Protein AF-A0A8C3HG19-F1 (afdb_monomer_lite)

Secondary structure (DSSP, 8-state):
----------------BSS--HHHHHHHHHHTTT-SSB-HHHHHHHHTB-HHHHHHHHHHHHHTTSEEEEEE-SS-EEEEE--SSS---S---------S------------------------

InterPro domains:
  IPR004977 Small ribosomal subunit protein eS25 [PF03297] (6-82)
  IPR004977 Small ribosomal subunit protein eS25 [PTHR12850] (6-84)
  IPR036388 Winged helix-like DNA-binding domain superfamily [G3DSA:1.10.10.10] (12-92)

Structure (mmCIF, N/CA/C/O backbone):
data_AF-A0A8C3HG19-F1
#
_entry.id   AF-A0A8C3HG19-F1
#
loop_
_atom_site.group_PDB
_atom_site.id
_atom_site.type_symbol
_atom_site.label_atom_id
_atom_site.label_alt_id
_atom_site.label_comp_id
_atom_site.label_asym_id
_atom_site.label_entity_id
_atom_site.label_seq_id
_atom_site.pdbx_PDB_ins_code
_atom_site.Cartn_x
_atom_site.Cartn_y
_atom_site.Cartn_z
_atom_site.occupancy
_atom_site.B_iso_or_equiv
_atom_site.auth_seq_id
_atom_site.auth_comp_id
_atom_site.auth_asym_id
_atom_site.auth_atom_id
_atom_site.pdbx_PDB_model_num
ATOM 1 N N . MET A 1 1 ? 39.163 4.909 -36.025 1.00 47.62 1 MET A N 1
ATOM 2 C CA . MET A 1 1 ? 38.141 3.885 -35.714 1.00 47.62 1 MET A CA 1
ATOM 3 C C . MET A 1 1 ? 37.761 4.035 -34.247 1.00 47.62 1 MET A C 1
ATOM 5 O O . MET A 1 1 ? 38.549 3.672 -33.387 1.00 47.62 1 MET A O 1
ATOM 9 N N . THR A 1 2 ? 36.630 4.673 -33.946 1.00 57.41 2 THR A N 1
ATOM 10 C CA . THR A 1 2 ? 36.174 4.933 -32.569 1.00 57.41 2 THR A CA 1
ATOM 11 C C . THR A 1 2 ? 35.256 3.808 -32.102 1.00 57.41 2 THR A C 1
ATOM 13 O O . THR A 1 2 ? 34.098 3.745 -32.507 1.00 57.41 2 THR A O 1
ATOM 16 N N . GLY A 1 3 ? 35.765 2.912 -31.259 1.00 58.00 3 GLY A N 1
ATOM 17 C CA . GLY A 1 3 ? 34.946 1.931 -30.550 1.00 58.00 3 GLY A CA 1
ATOM 18 C C . GLY A 1 3 ? 34.525 2.479 -29.190 1.00 58.00 3 GLY A C 1
ATOM 19 O O . GLY A 1 3 ? 35.257 2.329 -28.220 1.00 58.00 3 GLY A O 1
ATOM 20 N N . THR A 1 4 ? 33.362 3.121 -29.099 1.00 63.44 4 THR A N 1
ATOM 21 C CA . THR A 1 4 ? 32.749 3.454 -27.805 1.00 63.44 4 THR A CA 1
ATOM 22 C C . THR A 1 4 ? 31.990 2.233 -27.296 1.00 63.44 4 THR A C 1
ATOM 24 O O . THR A 1 4 ? 30.859 1.986 -27.708 1.00 63.44 4 THR A O 1
ATOM 27 N N . GLN A 1 5 ? 32.604 1.450 -26.411 1.00 62.81 5 GLN A N 1
ATOM 28 C CA . GLN A 1 5 ? 31.873 0.463 -25.620 1.00 62.81 5 GLN A CA 1
ATOM 29 C C . GLN A 1 5 ? 31.159 1.191 -24.479 1.00 62.81 5 GLN A C 1
ATOM 31 O O . GLN A 1 5 ? 31.792 1.712 -23.561 1.00 62.81 5 GLN A O 1
ATOM 36 N N . SER A 1 6 ? 29.830 1.241 -24.530 1.00 68.00 6 SER A N 1
ATOM 37 C CA . SER A 1 6 ? 29.025 1.614 -23.374 1.00 68.00 6 SER A CA 1
ATOM 38 C C . SER A 1 6 ? 29.087 0.467 -22.364 1.00 68.00 6 SER A C 1
ATOM 40 O O . SER A 1 6 ? 28.465 -0.579 -22.546 1.00 68.00 6 SER A O 1
ATOM 42 N N . GLN A 1 7 ? 29.844 0.644 -21.277 1.00 60.31 7 GLN A N 1
ATOM 43 C CA . GLN A 1 7 ? 29.664 -0.202 -20.101 1.00 60.31 7 GLN A CA 1
ATOM 44 C C . GLN A 1 7 ? 28.239 0.025 -19.595 1.00 60.31 7 GLN A C 1
ATOM 46 O O . GLN A 1 7 ? 27.929 1.053 -18.989 1.00 60.31 7 GLN A O 1
ATOM 51 N N . GLY A 1 8 ? 27.351 -0.922 -19.899 1.00 67.38 8 GLY A N 1
ATOM 52 C CA . GLY A 1 8 ? 26.016 -0.966 -19.331 1.00 67.38 8 GLY A CA 1
ATOM 53 C C . GLY A 1 8 ? 26.151 -0.925 -17.816 1.00 67.38 8 GLY A C 1
ATOM 54 O O . GLY A 1 8 ? 26.671 -1.859 -17.209 1.00 67.38 8 GLY A O 1
ATOM 55 N N . LYS A 1 9 ? 25.725 0.183 -17.207 1.00 69.44 9 LYS A N 1
ATOM 56 C CA . LYS A 1 9 ? 25.718 0.357 -15.757 1.00 69.44 9 LYS A CA 1
ATOM 57 C C . LYS A 1 9 ? 24.600 -0.508 -15.187 1.00 69.44 9 LYS A C 1
ATOM 59 O O . LYS A 1 9 ? 23.498 -0.034 -14.920 1.00 69.44 9 LYS A O 1
ATOM 64 N N . VAL A 1 10 ? 24.864 -1.808 -15.096 1.00 72.38 10 VAL A N 1
ATOM 65 C CA . VAL A 1 10 ? 23.969 -2.769 -14.462 1.00 72.38 10 VAL A CA 1
ATOM 66 C C . VAL A 1 10 ? 23.909 -2.393 -12.990 1.00 72.38 10 VAL A C 1
ATOM 68 O O . VAL A 1 10 ? 24.915 -2.389 -12.288 1.00 72.38 10 VAL A O 1
ATOM 71 N N . ARG A 1 11 ? 22.723 -1.984 -12.550 1.00 70.19 11 ARG A N 1
ATOM 72 C CA . ARG A 1 11 ? 22.462 -1.631 -11.158 1.00 70.19 11 ARG A CA 1
ATOM 73 C C . ARG A 1 11 ? 22.522 -2.899 -10.308 1.00 70.19 11 ARG A C 1
ATOM 75 O O . ARG A 1 11 ? 21.978 -3.925 -10.718 1.00 70.19 11 ARG A O 1
ATOM 82 N N . ASP A 1 12 ? 23.153 -2.808 -9.139 1.00 78.00 12 ASP A N 1
ATOM 83 C CA . ASP A 1 12 ? 23.266 -3.917 -8.192 1.00 78.00 12 ASP A CA 1
ATOM 84 C C . ASP A 1 12 ? 21.920 -4.582 -7.903 1.00 78.00 12 ASP A C 1
ATOM 86 O O . ASP A 1 12 ? 20.863 -3.939 -7.838 1.00 78.00 12 ASP A O 1
ATOM 90 N N . LYS A 1 13 ? 21.972 -5.903 -7.721 1.00 79.12 13 LYS A N 1
ATOM 91 C CA . LYS A 1 13 ? 20.800 -6.730 -7.450 1.00 79.12 13 LYS A CA 1
ATOM 92 C C . LYS A 1 13 ? 20.230 -6.359 -6.079 1.00 79.12 13 LYS A C 1
ATOM 94 O O . LYS A 1 13 ? 20.800 -6.686 -5.045 1.00 79.12 13 LYS A O 1
ATOM 99 N N . LEU A 1 14 ? 19.095 -5.663 -6.078 1.00 79.12 14 LEU A N 1
ATOM 100 C CA . LEU A 1 14 ? 18.382 -5.304 -4.853 1.00 79.12 14 LEU A CA 1
ATOM 101 C C . LEU A 1 14 ? 17.612 -6.515 -4.308 1.00 79.12 14 LEU A C 1
ATOM 103 O O . LEU A 1 14 ? 16.737 -7.068 -4.982 1.00 79.12 14 LEU A O 1
ATOM 107 N N . ASN A 1 15 ? 17.898 -6.889 -3.062 1.00 86.00 15 ASN A N 1
ATOM 108 C CA . ASN A 1 15 ? 17.208 -7.965 -2.355 1.00 86.00 15 ASN A CA 1
ATOM 109 C C . ASN A 1 15 ? 15.958 -7.422 -1.651 1.00 86.00 15 ASN A C 1
ATOM 111 O O . ASN A 1 15 ? 15.970 -7.147 -0.456 1.00 86.00 15 ASN A O 1
ATOM 115 N N . ASN A 1 16 ? 14.874 -7.251 -2.409 1.00 90.25 16 ASN A N 1
ATOM 116 C CA . ASN A 1 16 ? 13.592 -6.827 -1.845 1.00 90.25 16 ASN A CA 1
ATOM 117 C C . ASN A 1 16 ? 12.910 -7.976 -1.089 1.00 90.25 16 ASN A C 1
ATOM 119 O O . ASN A 1 16 ? 12.759 -9.074 -1.637 1.00 90.25 16 ASN A O 1
ATOM 123 N N . LEU A 1 17 ? 12.418 -7.689 0.116 1.00 90.25 17 LEU A N 1
ATOM 124 C CA . LEU A 1 17 ? 11.693 -8.642 0.951 1.00 90.25 17 LEU A CA 1
ATOM 125 C C . LEU A 1 17 ? 10.363 -9.057 0.300 1.00 90.25 17 LEU A C 1
ATOM 127 O O . LEU A 1 17 ? 9.667 -8.255 -0.338 1.00 90.25 17 LEU A O 1
ATOM 131 N N . VAL A 1 18 ? 10.023 -10.337 0.454 1.00 90.88 18 VAL A N 1
ATOM 132 C CA . VAL A 1 18 ? 8.787 -10.952 -0.072 1.00 90.88 18 VAL A CA 1
ATOM 133 C C . VAL A 1 18 ? 7.746 -11.224 1.009 1.00 90.88 18 VAL A C 1
ATOM 135 O O . VAL A 1 18 ? 6.581 -11.442 0.688 1.00 90.88 18 VAL A O 1
ATOM 138 N N . LEU A 1 19 ? 8.169 -11.171 2.268 1.00 92.81 19 LEU A N 1
ATOM 139 C CA . LEU A 1 19 ? 7.377 -11.344 3.478 1.00 92.81 19 LEU A CA 1
ATOM 140 C C . LEU A 1 19 ? 7.675 -10.163 4.404 1.00 92.81 19 LEU A C 1
ATOM 142 O O . LEU A 1 19 ? 8.747 -9.562 4.310 1.00 92.81 19 LEU A O 1
ATOM 146 N N . PHE A 1 20 ? 6.722 -9.813 5.264 1.00 90.88 20 PHE A N 1
ATOM 147 C CA . PHE A 1 20 ? 6.958 -8.809 6.293 1.00 90.88 20 PHE A CA 1
ATOM 148 C C . PHE A 1 20 ? 7.603 -9.441 7.518 1.00 90.88 20 PHE A C 1
ATOM 150 O O . PHE A 1 20 ? 7.079 -10.411 8.061 1.00 90.88 20 PHE A O 1
ATOM 157 N N . ASP A 1 21 ? 8.669 -8.810 7.997 1.00 92.44 21 ASP A N 1
ATOM 158 C CA . ASP A 1 21 ? 9.137 -8.998 9.361 1.00 92.44 21 ASP A CA 1
ATOM 159 C C . ASP A 1 21 ? 8.311 -8.128 10.309 1.00 92.44 21 ASP A C 1
ATOM 161 O O . ASP A 1 21 ? 7.741 -7.101 9.916 1.00 92.44 21 ASP A O 1
ATOM 165 N N . LYS A 1 22 ? 8.285 -8.496 11.591 1.00 90.88 22 LYS A N 1
ATOM 166 C CA . LYS A 1 22 ? 7.519 -7.759 12.603 1.00 90.88 22 LYS A CA 1
ATOM 167 C C . LYS A 1 22 ? 7.896 -6.272 12.650 1.00 90.88 22 LYS A C 1
ATOM 169 O O . LYS A 1 22 ? 7.018 -5.415 12.670 1.00 90.88 22 LYS A O 1
ATOM 174 N N . ALA A 1 23 ? 9.193 -5.964 12.607 1.00 93.12 23 ALA A N 1
ATOM 175 C CA . ALA A 1 23 ? 9.687 -4.588 12.645 1.00 93.12 23 ALA A CA 1
ATOM 176 C C . ALA A 1 23 ? 9.211 -3.761 11.436 1.00 93.12 23 ALA A C 1
ATOM 178 O O . ALA A 1 23 ? 8.733 -2.638 11.596 1.00 93.12 23 ALA A O 1
ATOM 179 N N . THR A 1 24 ? 9.288 -4.329 10.230 1.00 91.50 24 THR A N 1
ATOM 180 C CA . THR A 1 24 ? 8.868 -3.665 8.987 1.00 91.50 24 THR A CA 1
ATOM 181 C C . THR A 1 24 ? 7.360 -3.444 8.948 1.00 91.50 24 THR A C 1
ATOM 183 O O . THR A 1 24 ? 6.893 -2.409 8.471 1.00 91.50 24 THR A O 1
ATOM 186 N N . TYR A 1 25 ? 6.588 -4.399 9.466 1.00 93.12 25 TYR A N 1
ATOM 187 C CA . TYR A 1 25 ? 5.139 -4.280 9.555 1.00 93.12 25 TYR A CA 1
ATOM 188 C C . TYR A 1 25 ? 4.706 -3.182 10.536 1.00 93.12 25 TYR A C 1
ATOM 190 O O . TYR A 1 25 ? 3.861 -2.344 10.208 1.00 93.12 25 TYR A O 1
ATOM 198 N N . ASP A 1 26 ? 5.338 -3.136 11.711 1.00 92.31 26 ASP A N 1
ATOM 199 C CA . ASP A 1 26 ? 5.099 -2.094 12.712 1.00 92.31 26 ASP A CA 1
ATOM 200 C C . ASP A 1 26 ? 5.465 -0.704 12.148 1.00 92.31 26 ASP A C 1
ATOM 202 O O . ASP A 1 26 ? 4.739 0.270 12.364 1.00 92.31 26 ASP A O 1
ATOM 206 N N . GLN A 1 27 ? 6.545 -0.608 11.362 1.00 92.06 27 GLN A N 1
ATOM 207 C CA . GLN A 1 27 ? 6.930 0.619 10.661 1.00 92.06 27 GLN A CA 1
ATOM 208 C C . GLN A 1 27 ? 5.895 1.036 9.607 1.00 92.06 27 GLN A C 1
ATOM 210 O O . GLN A 1 27 ? 5.520 2.205 9.560 1.00 92.06 27 GLN A O 1
ATO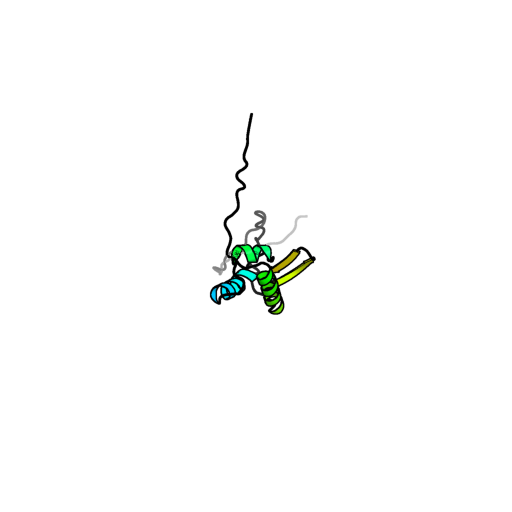M 215 N N . LEU A 1 28 ? 5.386 0.102 8.794 1.00 91.75 28 LEU A N 1
ATOM 216 C CA . LEU A 1 28 ? 4.345 0.387 7.801 1.00 91.75 28 LEU A CA 1
ATOM 217 C C . LEU A 1 28 ? 3.080 0.967 8.451 1.00 91.75 28 LEU A C 1
ATOM 219 O O . LEU A 1 28 ? 2.492 1.907 7.918 1.00 91.75 28 LEU A O 1
ATOM 223 N N . CYS A 1 29 ? 2.663 0.418 9.592 1.00 90.94 29 CYS A N 1
ATOM 224 C CA . CYS A 1 29 ? 1.463 0.873 10.293 1.00 90.94 29 CYS A CA 1
ATOM 225 C C . CYS A 1 29 ? 1.617 2.281 10.887 1.00 90.94 29 CYS A C 1
ATOM 227 O O . CYS A 1 29 ? 0.629 3.007 10.973 1.00 90.94 29 CYS A O 1
ATOM 229 N N . LYS A 1 30 ? 2.840 2.673 11.272 1.00 89.75 30 LYS A N 1
ATOM 230 C CA . LYS A 1 30 ? 3.153 4.008 11.806 1.00 89.75 30 LYS A CA 1
ATOM 231 C C . LYS A 1 30 ? 3.344 5.046 10.701 1.00 89.75 30 LYS A C 1
ATOM 2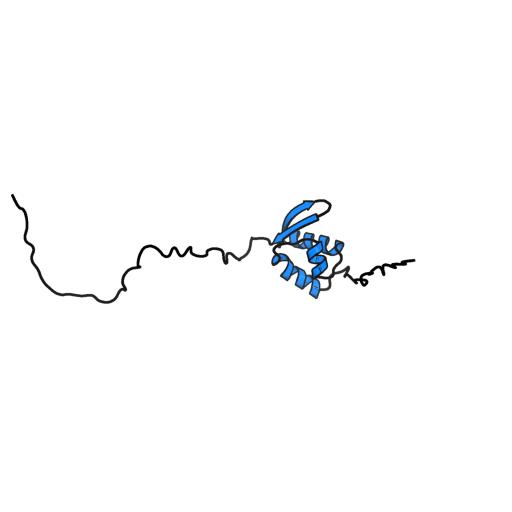33 O O . LYS A 1 30 ? 2.733 6.105 10.743 1.00 89.75 30 LYS A O 1
ATOM 238 N N . GLU A 1 31 ? 4.174 4.737 9.710 1.00 87.81 31 GLU A N 1
ATOM 239 C CA . GLU A 1 31 ? 4.561 5.674 8.646 1.00 87.81 31 GLU A CA 1
ATOM 240 C C . GLU A 1 31 ? 3.495 5.796 7.554 1.00 87.81 31 GLU A C 1
ATOM 242 O O . GLU A 1 31 ? 3.278 6.877 7.007 1.00 87.81 31 GLU A O 1
ATOM 247 N N . GLY A 1 32 ? 2.787 4.702 7.253 1.00 86.75 32 GLY A N 1
ATOM 248 C CA . GLY A 1 32 ? 1.799 4.653 6.177 1.00 86.75 32 GLY A CA 1
ATOM 249 C C . GLY A 1 32 ? 0.746 5.763 6.272 1.00 86.75 32 GLY A C 1
ATOM 250 O O . GLY A 1 32 ? 0.542 6.467 5.287 1.00 86.75 32 GLY A O 1
ATOM 251 N N . PRO A 1 33 ? 0.097 5.978 7.431 1.00 87.19 33 PRO A N 1
ATOM 252 C CA . PRO A 1 33 ? -0.892 7.046 7.600 1.00 87.19 33 PRO A CA 1
ATOM 253 C C . PRO A 1 33 ? -0.300 8.462 7.675 1.00 87.19 33 PRO A C 1
ATOM 255 O O . PRO A 1 33 ? -1.027 9.429 7.451 1.00 87.19 33 PRO A O 1
ATOM 258 N N . ASN A 1 34 ? 0.993 8.612 7.974 1.00 88.19 34 ASN A N 1
ATOM 259 C CA . ASN A 1 34 ? 1.642 9.926 8.050 1.00 88.19 34 ASN A CA 1
ATOM 260 C C . ASN A 1 34 ? 1.931 10.502 6.658 1.00 88.19 34 ASN A C 1
ATOM 262 O O . ASN A 1 34 ? 1.918 11.723 6.460 1.00 88.19 34 ASN A O 1
ATOM 266 N N . ASP A 1 35 ? 2.141 9.630 5.673 1.00 88.81 35 ASP A N 1
ATOM 267 C CA . ASP A 1 35 ? 2.440 10.025 4.307 1.00 88.81 35 ASP A CA 1
ATOM 268 C C . ASP A 1 35 ? 1.286 10.765 3.619 1.00 88.81 35 ASP A C 1
ATOM 270 O O . ASP A 1 35 ? 0.134 10.324 3.564 1.00 88.81 35 ASP A O 1
ATOM 274 N N . LYS A 1 36 ? 1.620 11.901 2.992 1.00 90.62 36 LYS A N 1
ATOM 275 C CA . LYS A 1 36 ? 0.671 12.652 2.153 1.00 90.62 36 LYS A CA 1
ATOM 276 C C . LYS A 1 36 ? 0.280 11.874 0.895 1.00 90.62 36 LYS A C 1
ATOM 278 O O . LYS A 1 36 ? -0.883 11.906 0.502 1.00 90.62 36 LYS A O 1
ATOM 283 N N . LEU A 1 37 ? 1.244 11.198 0.268 1.00 93.44 37 LEU A N 1
ATOM 284 C CA . LEU A 1 37 ? 1.057 10.405 -0.945 1.00 93.44 37 LEU A CA 1
ATOM 285 C C . LEU A 1 37 ? 1.455 8.960 -0.672 1.00 93.44 37 LEU A C 1
ATOM 287 O O . LEU A 1 37 ? 2.622 8.668 -0.426 1.00 93.44 37 LEU A O 1
ATOM 291 N N . ILE A 1 38 ? 0.490 8.056 -0.797 1.00 95.31 38 ILE A N 1
ATOM 292 C CA . ILE A 1 38 ? 0.680 6.640 -0.516 1.00 95.31 38 ILE A CA 1
ATOM 293 C C . ILE A 1 38 ? 0.439 5.867 -1.816 1.00 95.31 38 ILE A C 1
ATOM 295 O O . ILE A 1 38 ? -0.667 5.840 -2.357 1.00 95.31 38 ILE A O 1
ATOM 299 N N . THR A 1 39 ? 1.483 5.238 -2.354 1.00 96.44 39 THR A N 1
ATOM 300 C CA . THR A 1 39 ? 1.399 4.398 -3.561 1.00 96.44 39 THR A CA 1
ATOM 301 C C . THR A 1 39 ? 2.264 3.147 -3.401 1.00 96.44 39 THR A C 1
ATOM 303 O O . THR A 1 39 ? 3.237 3.179 -2.644 1.00 96.44 39 THR A O 1
ATOM 306 N N . PRO A 1 40 ? 1.980 2.048 -4.127 1.00 95.00 40 PRO A N 1
ATOM 307 C CA . PRO A 1 40 ? 2.789 0.832 -4.035 1.00 95.00 40 PRO A CA 1
ATOM 308 C C . PRO A 1 40 ? 4.281 1.054 -4.326 1.00 95.00 40 PRO A C 1
ATOM 310 O O . PRO A 1 40 ? 5.119 0.409 -3.704 1.00 95.00 40 PRO A O 1
ATOM 313 N N . ALA A 1 41 ? 4.610 1.974 -5.241 1.00 94.38 41 ALA A N 1
ATOM 314 C CA . ALA A 1 41 ? 5.989 2.309 -5.592 1.00 94.38 41 ALA A CA 1
ATOM 315 C C . ALA A 1 41 ? 6.724 2.985 -4.422 1.00 94.38 41 ALA A C 1
ATOM 317 O O . ALA A 1 41 ? 7.791 2.524 -4.023 1.00 94.38 41 ALA A O 1
ATOM 318 N N . VAL A 1 42 ? 6.103 3.999 -3.810 1.00 94.44 42 VAL A N 1
ATOM 319 C CA . VAL A 1 42 ? 6.668 4.716 -2.652 1.00 94.44 42 VAL A CA 1
ATOM 320 C C . VAL A 1 42 ? 6.893 3.765 -1.473 1.00 94.44 42 VAL A C 1
ATOM 322 O O . VAL A 1 42 ? 7.951 3.788 -0.850 1.00 94.44 42 VAL A O 1
ATOM 325 N N . VAL A 1 43 ? 5.938 2.871 -1.197 1.00 93.62 43 VAL A N 1
ATOM 326 C CA . VAL A 1 43 ? 6.077 1.877 -0.120 1.00 93.62 43 VAL A CA 1
ATOM 327 C C . VAL A 1 43 ? 7.206 0.883 -0.417 1.00 93.62 43 VAL A C 1
ATOM 329 O O . VAL A 1 43 ? 7.994 0.569 0.476 1.00 93.62 43 VAL A O 1
ATOM 332 N N . SER A 1 44 ? 7.322 0.414 -1.666 1.00 93.62 44 SER A N 1
ATOM 333 C CA . SER A 1 44 ? 8.387 -0.520 -2.062 1.00 93.62 44 SER A CA 1
ATOM 334 C C . SER A 1 44 ? 9.790 0.077 -1.935 1.00 93.62 44 SER A C 1
ATOM 336 O O . SER A 1 44 ? 10.723 -0.624 -1.548 1.00 93.62 44 SER A O 1
ATOM 338 N N . GLU A 1 45 ? 9.937 1.375 -2.202 1.00 92.06 45 GLU A N 1
ATOM 339 C CA . GLU A 1 45 ? 11.212 2.076 -2.086 1.00 92.06 45 GLU A CA 1
ATOM 340 C C . GLU A 1 45 ? 11.648 2.235 -0.626 1.00 92.06 45 GLU A C 1
ATOM 342 O O . GLU A 1 45 ? 12.799 1.946 -0.293 1.00 92.06 45 GLU A O 1
ATOM 347 N N . ARG A 1 46 ? 10.716 2.633 0.248 1.00 90.88 46 ARG A N 1
ATOM 348 C CA . ARG A 1 46 ? 10.992 2.922 1.662 1.00 90.88 46 ARG A CA 1
ATOM 349 C C . ARG A 1 46 ? 11.246 1.673 2.492 1.00 90.88 46 ARG A C 1
ATOM 351 O O . ARG A 1 46 ? 12.218 1.622 3.235 1.00 90.88 46 ARG A O 1
ATOM 358 N N . LEU A 1 47 ? 10.381 0.669 2.362 1.00 91.81 47 LEU A N 1
ATOM 359 C CA . LEU A 1 47 ? 10.437 -0.542 3.189 1.00 91.81 47 LEU A CA 1
ATOM 360 C C . LEU A 1 47 ? 11.268 -1.662 2.556 1.00 91.81 47 LEU A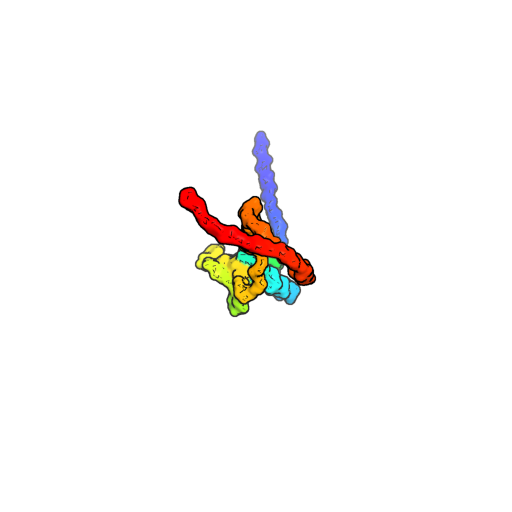 C 1
ATOM 362 O O . LEU A 1 47 ? 11.375 -2.737 3.136 1.00 91.81 47 LEU A O 1
ATOM 366 N N . ARG A 1 48 ? 11.838 -1.432 1.363 1.00 91.75 48 ARG A N 1
ATOM 367 C CA . ARG A 1 48 ? 12.599 -2.438 0.599 1.00 91.75 48 ARG A CA 1
ATOM 368 C C . ARG A 1 48 ? 11.808 -3.737 0.386 1.00 91.75 48 ARG A C 1
ATOM 370 O O . ARG A 1 48 ? 12.354 -4.836 0.437 1.00 91.75 48 ARG A O 1
ATOM 377 N N . VAL A 1 49 ? 10.508 -3.612 0.119 1.00 94.44 49 VAL A N 1
ATOM 378 C CA . VAL A 1 49 ? 9.587 -4.737 -0.123 1.00 94.44 49 VAL A CA 1
ATOM 379 C C . VAL A 1 49 ? 9.207 -4.848 -1.595 1.00 94.44 49 VAL A C 1
ATOM 381 O O . VAL A 1 49 ? 9.215 -3.864 -2.335 1.00 94.44 49 VAL A O 1
ATOM 384 N N . ARG A 1 50 ? 8.816 -6.045 -2.048 1.00 95.00 50 ARG A N 1
ATOM 385 C CA . ARG A 1 50 ? 8.282 -6.210 -3.408 1.00 95.00 50 ARG A CA 1
ATOM 386 C C . ARG A 1 50 ? 6.965 -5.454 -3.597 1.00 95.00 50 ARG A C 1
ATOM 388 O O . ARG A 1 50 ? 6.112 -5.405 -2.713 1.00 95.00 50 ARG A O 1
ATOM 395 N N . GLY A 1 51 ? 6.752 -4.942 -4.811 1.00 93.94 51 GLY A N 1
ATOM 396 C CA . GLY A 1 51 ? 5.532 -4.211 -5.166 1.00 93.94 51 GLY A CA 1
ATO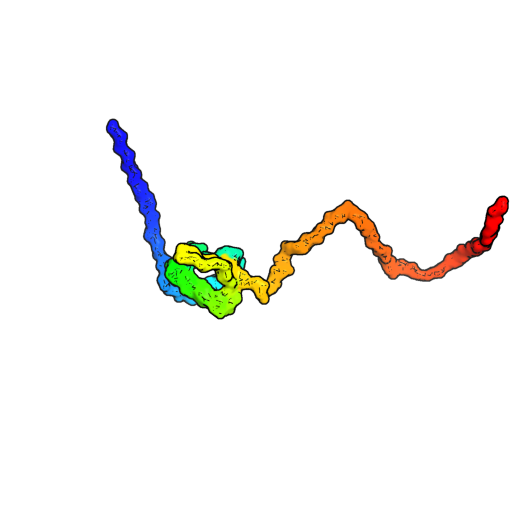M 397 C C . GLY A 1 51 ? 4.244 -5.034 -5.026 1.00 93.94 51 GLY A C 1
ATOM 398 O O . GLY A 1 51 ? 3.191 -4.470 -4.738 1.00 93.94 51 GLY A O 1
ATOM 399 N N . SER A 1 52 ? 4.311 -6.362 -5.181 1.00 94.50 52 SER A N 1
ATOM 400 C CA . SER A 1 52 ? 3.179 -7.258 -4.905 1.00 94.50 52 SER A CA 1
ATOM 401 C C . SER A 1 52 ? 2.783 -7.233 -3.428 1.00 94.50 52 SER A C 1
ATOM 403 O O . SER A 1 52 ? 1.607 -7.049 -3.121 1.00 94.50 52 SER A O 1
ATOM 405 N N . LEU A 1 53 ? 3.766 -7.332 -2.527 1.00 94.88 53 LEU A N 1
ATOM 406 C CA . LEU A 1 53 ? 3.552 -7.265 -1.083 1.00 94.88 53 LEU A CA 1
ATOM 407 C C . LEU A 1 53 ? 3.024 -5.886 -0.671 1.00 94.88 53 LEU A C 1
ATOM 409 O O . LEU A 1 53 ? 2.041 -5.797 0.057 1.00 94.88 53 LEU A O 1
ATOM 413 N N . ALA A 1 54 ? 3.596 -4.809 -1.218 1.00 95.19 54 ALA A N 1
ATOM 414 C CA . ALA A 1 54 ? 3.123 -3.449 -0.965 1.00 95.19 54 ALA A CA 1
ATOM 415 C C . ALA A 1 54 ? 1.646 -3.253 -1.359 1.00 95.19 54 ALA A C 1
ATOM 417 O O . ALA A 1 54 ? 0.888 -2.622 -0.626 1.00 95.19 54 ALA A O 1
ATOM 418 N N . ARG A 1 55 ? 1.202 -3.814 -2.496 1.00 94.94 55 ARG A N 1
ATOM 419 C CA . ARG A 1 55 ? -0.212 -3.754 -2.913 1.00 94.94 55 ARG A CA 1
ATOM 420 C C . ARG A 1 55 ? -1.131 -4.466 -1.923 1.00 94.94 55 ARG A C 1
ATOM 422 O O . ARG A 1 55 ? -2.184 -3.919 -1.609 1.00 94.94 55 ARG A O 1
ATOM 429 N N . ALA A 1 56 ? -0.740 -5.646 -1.445 1.00 95.06 56 ALA A N 1
ATOM 430 C CA . ALA A 1 56 ? -1.508 -6.390 -0.449 1.00 95.06 56 ALA A CA 1
ATOM 431 C C . ALA A 1 56 ? -1.578 -5.628 0.886 1.00 95.06 56 ALA A C 1
ATOM 433 O O . ALA A 1 56 ? -2.656 -5.440 1.441 1.00 95.06 56 ALA A O 1
ATOM 434 N N . ALA A 1 57 ? -0.454 -5.083 1.346 1.00 94.44 57 ALA A N 1
ATOM 435 C CA . ALA A 1 57 ? -0.386 -4.342 2.602 1.00 94.44 57 ALA A CA 1
ATOM 436 C C . ALA A 1 57 ? -1.231 -3.057 2.578 1.00 94.44 57 ALA A C 1
ATOM 438 O O . ALA A 1 57 ? -1.938 -2.740 3.530 1.00 94.44 57 ALA A O 1
ATOM 439 N N . LEU A 1 58 ? -1.225 -2.332 1.454 1.00 94.81 58 LEU A N 1
ATOM 440 C CA . LEU A 1 58 ? -2.080 -1.156 1.271 1.00 94.81 58 LEU A CA 1
ATOM 441 C C . LEU A 1 58 ? -3.572 -1.512 1.232 1.00 94.81 58 LEU A C 1
ATOM 443 O O . LEU A 1 58 ? -4.401 -0.710 1.658 1.00 94.81 58 LEU A O 1
ATOM 447 N N . GLN A 1 59 ? -3.938 -2.697 0.737 1.00 94.81 59 GLN A N 1
ATOM 448 C CA . GLN A 1 59 ? -5.317 -3.181 0.840 1.00 94.81 59 GLN A CA 1
ATOM 449 C C . GLN A 1 59 ? -5.694 -3.464 2.294 1.00 94.81 59 GLN A C 1
ATOM 451 O O . GLN A 1 59 ? -6.788 -3.100 2.709 1.00 94.81 59 GLN A O 1
ATOM 456 N N . GLU A 1 60 ? -4.783 -4.029 3.083 1.00 93.94 60 GLU A N 1
ATOM 457 C CA . GLU A 1 60 ? -5.007 -4.265 4.508 1.00 93.94 60 GLU A CA 1
ATOM 458 C C . GLU A 1 60 ? -5.181 -2.952 5.291 1.00 93.94 60 GLU A C 1
ATOM 460 O O . GLU A 1 60 ? -6.133 -2.805 6.056 1.00 93.94 60 GLU A O 1
ATOM 465 N N . LEU A 1 61 ? -4.323 -1.954 5.049 1.00 92.56 61 LEU A N 1
ATOM 466 C CA . LEU A 1 61 ? -4.450 -0.622 5.656 1.00 92.56 61 LEU A CA 1
ATOM 467 C C . LEU A 1 61 ? -5.752 0.085 5.253 1.00 92.56 61 LEU A C 1
ATOM 469 O O . LEU A 1 61 ? -6.332 0.815 6.061 1.00 92.56 61 LEU A O 1
ATOM 473 N N . LEU A 1 62 ? -6.220 -0.132 4.018 1.00 93.25 62 LEU A N 1
ATOM 474 C CA . LEU A 1 62 ? -7.520 0.357 3.559 1.00 93.25 62 LEU A CA 1
ATOM 475 C C . LEU A 1 62 ? -8.661 -0.325 4.328 1.00 93.25 62 LEU A C 1
ATOM 477 O O . LEU A 1 62 ? -9.568 0.367 4.781 1.00 93.25 62 LEU A O 1
ATOM 481 N N . SER A 1 63 ? -8.603 -1.648 4.511 1.00 93.25 63 SER A N 1
ATOM 482 C CA . SER A 1 63 ? -9.597 -2.409 5.284 1.00 93.25 63 SER A CA 1
ATOM 483 C C . SER A 1 63 ? -9.640 -1.990 6.754 1.00 93.25 63 SER A C 1
ATOM 485 O O . SER A 1 63 ? -10.713 -1.931 7.344 1.00 93.25 63 SER A O 1
ATOM 487 N N . LYS A 1 64 ? -8.489 -1.626 7.334 1.00 90.81 64 LYS A N 1
ATOM 488 C CA . LYS A 1 64 ? -8.389 -1.061 8.691 1.00 90.81 64 LYS A CA 1
ATOM 489 C C . LYS A 1 64 ? -8.866 0.391 8.790 1.00 90.81 64 LYS A C 1
ATOM 491 O O . LYS A 1 64 ? -8.965 0.923 9.890 1.00 90.81 64 LYS A O 1
ATOM 496 N N . GLY A 1 65 ? -9.126 1.058 7.665 1.00 90.56 65 GLY A N 1
ATOM 497 C CA . GLY A 1 65 ? -9.565 2.454 7.635 1.00 90.56 65 GLY A CA 1
ATOM 498 C C . GLY A 1 65 ? -8.478 3.474 7.990 1.00 90.56 65 GLY A C 1
ATOM 499 O O . GLY A 1 65 ? -8.799 4.625 8.283 1.00 90.56 65 GLY A O 1
ATOM 500 N N . LEU A 1 66 ? -7.197 3.092 7.954 1.00 90.19 66 LEU A N 1
ATOM 501 C CA . LEU A 1 66 ? -6.076 3.997 8.247 1.00 90.19 66 LEU A CA 1
ATOM 502 C C . LEU A 1 66 ? -5.747 4.923 7.066 1.00 90.19 66 LEU A C 1
ATOM 504 O O . LEU A 1 66 ? -5.255 6.038 7.243 1.00 90.19 66 LEU A O 1
ATOM 508 N N . ILE A 1 67 ? -6.054 4.477 5.849 1.00 94.12 67 ILE A N 1
ATOM 509 C CA . ILE A 1 67 ? -5.827 5.218 4.606 1.00 94.12 67 ILE A CA 1
ATOM 510 C C . ILE A 1 67 ? -7.099 5.228 3.758 1.00 94.12 67 ILE A C 1
ATOM 512 O O . ILE A 1 67 ? -7.959 4.359 3.886 1.00 94.12 67 ILE A O 1
ATOM 516 N N . LYS A 1 68 ? -7.207 6.195 2.849 1.00 93.94 68 LYS A N 1
ATOM 517 C CA . LYS A 1 68 ? -8.298 6.305 1.879 1.00 93.94 68 LYS A CA 1
ATOM 518 C C . LYS A 1 68 ? -7.752 6.135 0.469 1.00 93.94 68 LYS A C 1
ATOM 520 O O . LYS A 1 68 ? -6.732 6.717 0.110 1.00 93.94 68 LYS A O 1
ATOM 525 N N . ARG A 1 69 ? -8.452 5.364 -0.361 1.00 94.88 69 ARG A N 1
ATOM 526 C CA . ARG A 1 69 ? -8.149 5.263 -1.793 1.00 94.88 69 ARG A CA 1
ATOM 527 C C . ARG A 1 69 ? -8.701 6.483 -2.531 1.00 94.88 69 ARG A C 1
ATOM 529 O O . ARG A 1 69 ? -9.878 6.800 -2.380 1.00 94.88 69 ARG A O 1
ATOM 536 N N . VAL A 1 70 ? -7.865 7.119 -3.348 1.00 94.56 70 VAL A N 1
ATOM 537 C CA . VAL A 1 70 ? -8.247 8.265 -4.189 1.00 94.56 70 VAL A CA 1
ATOM 538 C C . VAL A 1 70 ? -8.614 7.802 -5.592 1.00 94.56 70 VAL A C 1
ATOM 540 O O . VAL A 1 70 ? -9.692 8.112 -6.080 1.00 94.56 70 VAL A O 1
ATOM 543 N N . SER A 1 71 ? -7.742 7.016 -6.227 1.00 94.62 71 SER A N 1
ATOM 544 C CA . SER A 1 71 ? -7.959 6.505 -7.582 1.00 94.62 71 SER A CA 1
ATOM 545 C C . SER A 1 71 ? -7.425 5.083 -7.726 1.00 94.62 71 SER A C 1
ATOM 547 O O . SER A 1 71 ? -6.404 4.717 -7.135 1.00 94.62 71 SER A O 1
ATOM 549 N N . LYS A 1 72 ? -8.135 4.270 -8.512 1.00 95.06 72 LYS A N 1
ATOM 550 C CA . LYS A 1 72 ? -7.744 2.907 -8.878 1.00 95.06 72 LYS A CA 1
ATOM 551 C C . LYS A 1 72 ? -7.716 2.801 -10.400 1.00 95.06 72 LYS A C 1
ATOM 553 O O . LYS A 1 72 ? -8.762 2.747 -11.032 1.00 95.06 72 LYS A O 1
ATOM 558 N N . HIS A 1 73 ? -6.519 2.709 -10.964 1.00 96.00 73 HIS A N 1
ATOM 559 C CA . HIS A 1 73 ? -6.275 2.382 -12.364 1.00 96.00 73 HIS A CA 1
ATOM 560 C C . HIS A 1 73 ? -5.460 1.080 -12.452 1.00 96.00 73 HIS A C 1
ATOM 562 O O . HIS A 1 73 ? -4.820 0.672 -11.482 1.00 96.00 73 HIS A O 1
ATOM 568 N N . ARG A 1 74 ? -5.451 0.410 -13.615 1.00 91.31 74 ARG A N 1
ATOM 569 C CA . ARG A 1 74 ? -4.697 -0.849 -13.795 1.00 91.31 74 ARG A CA 1
ATOM 570 C C . ARG A 1 74 ? -3.194 -0.679 -13.545 1.00 91.31 74 ARG A C 1
ATOM 572 O O . ARG A 1 74 ? -2.551 -1.566 -12.997 1.00 91.31 74 ARG A O 1
ATOM 579 N N . ALA A 1 75 ? -2.649 0.471 -13.944 1.00 89.88 75 ALA A N 1
ATOM 580 C CA . ALA A 1 75 ? -1.220 0.763 -13.856 1.00 89.88 75 ALA A CA 1
ATOM 581 C C . ALA A 1 75 ? -0.824 1.426 -12.529 1.00 89.88 75 ALA A C 1
ATOM 583 O O . ALA A 1 75 ? 0.324 1.317 -12.109 1.00 89.88 75 ALA A O 1
ATOM 584 N N . GLN A 1 76 ? -1.761 2.106 -11.860 1.00 92.12 76 GLN A N 1
ATOM 585 C CA . GLN A 1 76 ? -1.464 2.901 -10.673 1.00 92.12 76 GLN A CA 1
ATOM 586 C C . GLN A 1 76 ? -2.642 2.906 -9.704 1.00 92.12 76 GLN A C 1
ATOM 588 O O . GLN A 1 76 ? -3.797 3.073 -10.093 1.00 92.12 76 GLN A O 1
ATOM 593 N N . VAL A 1 77 ? -2.330 2.765 -8.419 1.00 95.88 77 VAL A N 1
ATOM 594 C CA . VAL A 1 77 ? -3.296 2.916 -7.333 1.00 95.88 77 VAL A CA 1
ATOM 595 C C . VAL A 1 77 ? -2.762 3.979 -6.388 1.00 95.88 77 VAL A C 1
ATOM 597 O O . VAL A 1 77 ? -1.602 3.911 -5.978 1.00 95.88 77 VAL A O 1
ATOM 600 N N . ILE A 1 78 ? -3.605 4.964 -6.086 1.00 95.81 78 ILE A N 1
ATOM 601 C CA . ILE A 1 78 ? -3.248 6.125 -5.276 1.00 95.81 78 ILE A CA 1
ATOM 602 C C . ILE A 1 78 ? -4.093 6.120 -4.011 1.00 95.81 78 ILE A C 1
ATOM 604 O O . ILE A 1 78 ? -5.326 6.036 -4.065 1.00 95.81 78 ILE A O 1
ATOM 608 N N . TYR A 1 79 ? -3.409 6.242 -2.884 1.00 95.94 79 TYR A N 1
ATOM 609 C CA . TYR A 1 79 ? -3.977 6.372 -1.559 1.00 95.94 79 TYR A CA 1
ATOM 610 C C . TYR A 1 79 ? -3.476 7.659 -0.902 1.00 95.94 79 TYR A C 1
ATOM 612 O O . TYR A 1 79 ? -2.430 8.208 -1.256 1.00 95.94 79 TYR A O 1
ATOM 620 N N . THR A 1 80 ? -4.234 8.125 0.076 1.00 95.00 80 THR A N 1
ATOM 621 C CA . THR A 1 80 ? -3.898 9.260 0.935 1.00 95.00 80 THR A CA 1
ATOM 622 C C . THR A 1 80 ? -4.235 8.907 2.374 1.00 95.00 80 THR A C 1
ATOM 624 O O . THR A 1 80 ? -5.092 8.052 2.619 1.00 95.00 80 THR A O 1
ATOM 627 N N . ARG A 1 81 ? -3.610 9.593 3.331 1.00 91.50 81 ARG A N 1
ATOM 628 C CA . ARG A 1 81 ? -3.966 9.480 4.748 1.00 91.50 81 ARG A CA 1
ATOM 629 C C . ARG A 1 81 ? -5.464 9.674 4.993 1.00 91.50 81 ARG A C 1
ATOM 631 O O . ARG A 1 81 ? -6.113 10.466 4.301 1.00 91.50 81 ARG A O 1
ATOM 638 N N . ASN A 1 82 ? -6.018 8.962 5.972 1.00 85.81 82 ASN A N 1
ATOM 639 C CA . ASN A 1 82 ? -7.400 9.175 6.383 1.00 85.81 82 ASN A CA 1
ATOM 640 C C . ASN A 1 82 ? -7.487 10.425 7.277 1.00 85.81 82 ASN A C 1
ATOM 642 O O . ASN A 1 82 ? -6.746 10.563 8.241 1.00 85.81 82 ASN A O 1
ATOM 646 N N . THR A 1 83 ? -8.386 11.359 6.972 1.00 72.19 83 THR A N 1
ATOM 647 C CA . THR A 1 83 ? -8.483 12.656 7.675 1.00 72.19 83 THR A CA 1
ATOM 648 C C . THR A 1 83 ? -9.339 12.605 8.944 1.00 72.19 83 THR A C 1
ATOM 650 O O . THR A 1 83 ? -9.699 13.651 9.477 1.00 72.19 83 THR A O 1
ATOM 653 N N . LYS A 1 84 ? -9.726 11.412 9.416 1.00 64.94 84 LYS A N 1
ATOM 654 C CA . LYS A 1 84 ? -10.715 11.245 10.496 1.00 64.94 84 LYS A CA 1
ATOM 655 C C . LYS A 1 84 ? -10.145 11.240 11.922 1.00 64.94 84 LYS A C 1
ATOM 657 O O . LYS A 1 84 ? -10.905 11.028 12.857 1.00 64.94 84 LYS A O 1
ATOM 662 N N . SER A 1 85 ? -8.872 11.562 12.128 1.00 52.06 85 SER A N 1
ATOM 663 C CA . SER A 1 85 ? -8.329 11.774 13.475 1.00 52.06 85 SER A CA 1
ATOM 664 C C . SER A 1 85 ? -7.296 12.900 13.488 1.00 52.06 85 SER A C 1
ATOM 666 O O . SER A 1 85 ? -6.195 12.749 12.973 1.00 52.06 85 SER A O 1
ATOM 668 N N . GLY A 1 86 ? -7.655 14.022 14.109 1.00 57.62 86 GLY A N 1
ATOM 669 C CA . GLY A 1 86 ? -6.756 14.632 15.089 1.00 57.62 86 GLY A CA 1
ATOM 670 C C . GLY A 1 86 ? -5.945 15.874 14.732 1.00 57.62 86 GLY A C 1
ATOM 671 O O . GLY A 1 86 ? -5.662 16.599 15.667 1.00 57.62 86 GLY A O 1
ATOM 672 N N . ASP A 1 87 ? -5.648 16.210 13.472 1.00 51.50 87 ASP A N 1
ATOM 673 C CA . ASP A 1 87 ? -4.777 17.374 13.189 1.00 51.50 87 ASP A CA 1
ATOM 674 C C . ASP A 1 87 ? -5.443 18.453 12.327 1.00 51.50 87 ASP A C 1
ATOM 676 O O . ASP A 1 87 ? -5.173 18.627 11.135 1.00 51.50 87 ASP A O 1
ATOM 680 N N . ARG A 1 88 ? -6.294 19.247 12.988 1.00 48.91 88 ARG A N 1
ATOM 681 C CA . ARG A 1 88 ? -6.476 20.670 12.662 1.00 48.91 88 ARG A CA 1
ATOM 682 C C . ARG A 1 88 ? -5.345 21.465 13.327 1.00 48.91 88 ARG A C 1
ATOM 684 O O . ARG A 1 88 ? -5.559 22.110 14.341 1.00 48.91 88 ARG A O 1
ATOM 691 N N . ASN A 1 89 ? -4.144 21.414 12.772 1.00 52.41 89 ASN A N 1
ATOM 692 C CA . ASN A 1 89 ? -3.044 22.309 13.139 1.00 52.41 89 ASN A CA 1
ATOM 693 C C . ASN A 1 89 ? -2.131 22.351 11.900 1.00 52.41 89 ASN A C 1
ATOM 695 O O . ASN A 1 89 ? -1.605 21.317 11.517 1.00 52.41 89 ASN A O 1
ATOM 699 N N . THR A 1 90 ? -1.986 23.384 11.072 1.00 53.78 90 THR A N 1
ATOM 700 C CA . THR A 1 90 ? -1.962 24.837 11.241 1.00 53.78 90 THR A CA 1
ATOM 701 C C . THR A 1 90 ? -2.267 25.485 9.873 1.00 53.78 90 THR A C 1
ATOM 703 O O . THR A 1 90 ? -1.386 25.635 9.032 1.00 53.78 90 THR A O 1
ATOM 706 N N . ARG A 1 91 ? -3.516 25.862 9.582 1.00 45.75 91 ARG A N 1
ATOM 707 C CA . ARG A 1 91 ? -3.820 26.830 8.496 1.00 45.75 91 ARG A CA 1
ATOM 708 C C . ARG A 1 91 ? -4.921 27.818 8.889 1.00 45.75 91 ARG A C 1
ATOM 710 O O . ARG A 1 91 ? -5.673 28.290 8.051 1.00 45.75 91 ARG A O 1
ATOM 717 N N . GLY A 1 92 ? -4.990 28.124 10.180 1.00 44.84 92 GLY A N 1
ATOM 718 C CA . GLY A 1 92 ? -5.480 29.408 10.658 1.00 44.84 92 GLY A CA 1
ATOM 719 C C . GLY A 1 92 ? -4.257 30.244 10.997 1.00 44.84 92 GLY A C 1
ATOM 720 O O . GLY A 1 92 ? -3.925 30.378 12.167 1.00 44.84 92 GLY A O 1
ATOM 721 N N . LEU A 1 93 ? -3.527 30.717 9.984 1.00 48.06 93 LEU A N 1
ATOM 722 C CA . LEU A 1 93 ? -2.734 31.919 10.218 1.00 48.06 93 LEU A CA 1
ATOM 723 C C . LEU A 1 93 ? -3.779 33.008 10.483 1.00 48.06 93 LEU A C 1
ATOM 725 O O . LEU A 1 93 ? -4.633 33.199 9.610 1.00 48.06 93 LEU A O 1
ATOM 729 N N . PRO A 1 94 ? -3.801 33.658 11.659 1.00 49.22 94 PRO A N 1
ATOM 730 C CA . PRO A 1 94 ? -4.567 34.881 11.780 1.00 49.22 94 PRO A CA 1
ATOM 731 C C . PRO A 1 94 ? -4.000 35.818 10.719 1.00 49.22 94 PRO A C 1
ATOM 733 O O . PRO A 1 94 ? -2.792 36.057 10.665 1.00 49.22 94 PRO A O 1
ATOM 736 N N . ILE A 1 95 ? -4.861 36.263 9.812 1.00 55.84 95 ILE A N 1
ATOM 737 C CA . ILE A 1 95 ? -4.552 37.374 8.927 1.00 55.84 95 ILE A CA 1
ATOM 738 C C . ILE A 1 95 ? -4.360 38.544 9.892 1.00 55.84 95 ILE A C 1
ATOM 740 O O . ILE A 1 95 ? -5.328 39.086 10.414 1.00 55.84 95 ILE A O 1
ATOM 744 N N . HIS A 1 96 ? -3.114 38.827 10.262 1.00 51.97 96 HIS A N 1
ATOM 745 C CA . HIS A 1 96 ? -2.780 40.039 10.986 1.00 51.97 96 HIS A CA 1
ATOM 746 C C . HIS A 1 96 ? -2.850 41.139 9.928 1.00 51.97 96 HIS A C 1
ATOM 748 O O . HIS A 1 96 ? -1.873 41.389 9.230 1.00 51.97 96 HIS A O 1
ATOM 754 N N . ASP A 1 97 ? -4.047 41.691 9.733 1.00 51.66 97 ASP A N 1
ATOM 755 C CA . ASP A 1 97 ? -4.234 42.986 9.089 1.00 51.66 97 ASP A CA 1
ATOM 756 C C . ASP A 1 97 ? -3.620 44.033 10.034 1.00 51.66 97 ASP A C 1
ATOM 758 O O . ASP A 1 97 ? -4.146 44.238 11.131 1.00 51.66 97 ASP A O 1
ATOM 762 N N . PRO A 1 98 ? -2.491 44.684 9.692 1.00 51.53 98 PRO A N 1
ATOM 763 C CA . PRO A 1 98 ? -1.862 45.682 10.549 1.00 51.53 98 PRO A CA 1
ATOM 764 C C . PRO A 1 98 ? -2.543 47.043 10.356 1.00 51.53 98 PRO A C 1
ATOM 766 O O . PRO A 1 98 ? -1.902 48.045 10.044 1.00 51.53 98 PRO A O 1
ATOM 769 N N . GLY A 1 99 ? -3.864 47.077 10.495 1.00 51.19 99 GLY A N 1
ATOM 770 C CA . GLY A 1 99 ? -4.659 48.272 10.282 1.00 51.19 99 GLY A CA 1
ATOM 771 C C . GLY A 1 99 ? -6.001 48.143 10.976 1.00 51.19 99 GLY A C 1
ATOM 772 O O . GLY A 1 99 ? -6.817 47.326 10.569 1.00 51.19 99 GLY A O 1
ATOM 773 N N . SER A 1 100 ? -6.223 49.013 11.962 1.00 46.44 100 SER A N 1
ATOM 774 C CA . SER A 1 100 ? -7.500 49.286 12.635 1.00 46.44 100 SER A CA 1
ATOM 775 C C . SER A 1 100 ? -7.762 48.554 13.965 1.00 46.44 100 SER A C 1
ATOM 777 O O . SER A 1 100 ? -8.372 47.493 14.013 1.00 46.44 100 SER A O 1
ATOM 779 N N . LEU A 1 101 ? -7.448 49.307 15.031 1.00 43.38 101 LEU A N 1
ATOM 780 C CA . LEU A 1 101 ? -8.228 49.518 16.265 1.00 43.38 101 LEU A CA 1
ATOM 781 C C . LEU A 1 101 ? -7.767 48.778 17.540 1.00 43.38 101 LEU A C 1
ATOM 783 O O . LEU A 1 101 ? -7.928 47.575 17.716 1.00 43.38 101 LEU A O 1
ATOM 787 N N . GLU A 1 102 ? -7.224 49.600 18.440 1.00 50.03 102 GLU A N 1
ATOM 788 C CA . GLU A 1 102 ? -6.750 49.355 19.807 1.00 50.03 102 GLU A CA 1
ATOM 789 C C . GLU A 1 102 ? -7.760 48.614 20.713 1.00 50.03 102 GLU A C 1
ATOM 791 O O . GLU A 1 102 ? -8.933 49.001 20.765 1.00 50.03 102 GLU A O 1
ATOM 796 N N . PRO A 1 103 ? -7.327 47.615 21.509 1.00 42.53 103 PRO A N 1
ATOM 797 C CA . PRO A 1 103 ? -8.167 47.011 22.535 1.00 42.53 103 PRO A CA 1
ATOM 798 C C . PRO A 1 103 ? -8.104 47.746 23.888 1.00 42.53 103 PRO A C 1
ATOM 800 O O . PRO A 1 103 ? -7.054 47.907 24.502 1.00 42.53 103 PRO A O 1
ATOM 803 N N . ALA A 1 104 ? -9.307 48.132 24.313 1.00 43.62 104 ALA A N 1
ATOM 804 C CA . ALA A 1 104 ? -9.854 48.381 25.648 1.00 43.62 104 ALA A CA 1
ATOM 805 C C . ALA A 1 104 ? -8.948 48.286 26.901 1.00 43.62 104 ALA A C 1
ATOM 807 O O . ALA A 1 104 ? -8.246 47.312 27.162 1.00 43.62 104 ALA A O 1
ATOM 808 N N . VAL A 1 105 ? -9.126 49.315 27.732 1.00 48.34 105 VAL A N 1
ATOM 809 C CA . VAL A 1 105 ? -8.415 49.688 28.962 1.00 48.34 105 VAL A CA 1
ATOM 810 C C . VAL A 1 105 ? -8.532 48.650 30.106 1.00 48.34 105 VAL A C 1
ATOM 812 O O . VAL A 1 105 ? -9.617 48.098 30.310 1.00 48.34 105 VAL A O 1
ATOM 815 N N . PRO A 1 106 ? -7.456 48.425 30.892 1.00 40.53 106 PRO A N 1
ATOM 816 C CA . PRO A 1 106 ? -7.430 47.548 32.069 1.00 40.53 106 PRO A CA 1
ATOM 817 C C . PRO A 1 106 ? -8.276 48.021 33.266 1.00 40.53 106 PRO A C 1
ATOM 819 O O . PRO A 1 106 ? -8.422 49.204 33.548 1.00 40.53 106 PRO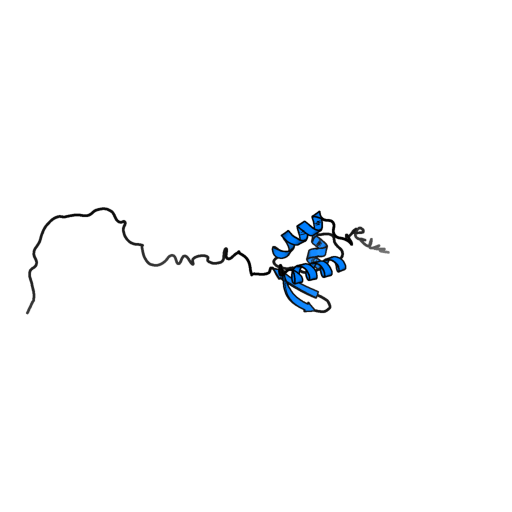 A O 1
ATOM 822 N N . TRP A 1 107 ? -8.783 47.039 33.997 1.00 67.44 107 TRP A N 1
ATOM 823 C CA . TRP A 1 107 ? -9.817 47.032 35.036 1.00 67.44 107 TRP A CA 1
ATOM 824 C C . TRP A 1 107 ? -9.416 47.561 36.431 1.00 67.44 107 TRP A C 1
ATOM 826 O O . TRP A 1 107 ? -9.966 47.102 37.426 1.00 67.44 107 TRP A O 1
ATOM 836 N N . GLU A 1 108 ? -8.518 48.533 36.562 1.00 43.25 108 GLU A N 1
ATOM 837 C CA . GLU A 1 108 ? -8.053 48.983 37.887 1.00 43.25 108 GLU A CA 1
ATOM 838 C C . GLU A 1 108 ? -8.491 50.423 38.216 1.00 43.25 108 GLU A C 1
ATOM 840 O O . GLU A 1 108 ? -8.187 51.364 37.488 1.00 43.25 108 GLU A O 1
ATOM 845 N N . ALA A 1 109 ? -9.153 50.552 39.375 1.00 41.88 109 ALA A N 1
ATOM 846 C CA . ALA A 1 109 ? -9.479 51.761 40.145 1.00 41.88 109 ALA A CA 1
ATOM 847 C C . ALA A 1 109 ? -10.755 52.563 39.783 1.00 41.88 109 ALA A C 1
ATOM 849 O O . ALA A 1 109 ? -10.758 53.488 38.976 1.00 41.88 109 ALA A O 1
ATOM 850 N N . GLY A 1 110 ? -11.837 52.311 40.532 1.00 40.72 110 GLY A N 1
ATOM 851 C CA . GLY A 1 110 ? -12.637 53.418 41.091 1.00 40.72 110 GLY A CA 1
ATOM 852 C C . GLY A 1 110 ? -12.062 53.849 42.458 1.00 40.72 110 GLY A C 1
ATOM 853 O O . GLY A 1 110 ? -11.079 53.242 42.889 1.00 40.72 110 GLY A O 1
ATOM 854 N N . PRO A 1 111 ? -12.676 54.783 43.219 1.00 50.41 111 PRO A N 1
ATOM 855 C CA . PRO A 1 111 ? -13.841 55.619 42.913 1.00 50.41 111 PRO A CA 1
ATOM 856 C C . PRO A 1 111 ? -13.644 57.123 43.254 1.00 50.41 111 PRO A C 1
ATOM 858 O O . PRO A 1 111 ? -12.690 57.512 43.916 1.00 50.41 111 PRO A O 1
ATOM 861 N N . SER A 1 112 ? -14.669 57.925 42.931 1.00 46.69 112 SER A N 1
ATOM 862 C CA . SER A 1 112 ? -15.066 59.153 43.648 1.00 46.69 112 SER A CA 1
ATOM 863 C C . SER A 1 112 ? -14.153 60.386 43.540 1.00 46.69 112 SER A C 1
ATOM 865 O O . SER A 1 112 ? -13.087 60.423 44.139 1.00 46.69 112 SER A O 1
ATOM 867 N N . SER A 1 113 ? -14.634 61.455 42.888 1.00 46.50 113 SER A N 1
ATOM 868 C CA . SER A 1 113 ? -14.788 62.778 43.531 1.00 46.50 113 SER A CA 1
ATOM 869 C C . SER A 1 113 ? -15.234 63.870 42.539 1.00 46.50 113 SER A C 1
ATOM 871 O O . SER A 1 113 ? -14.561 64.138 41.552 1.00 46.50 113 SER A O 1
ATOM 873 N N . ALA A 1 114 ? -16.350 64.513 42.897 1.00 41.44 114 ALA A N 1
ATOM 874 C CA . ALA A 1 114 ? -16.643 65.949 42.805 1.00 41.44 114 ALA A CA 1
ATOM 875 C C . ALA A 1 114 ? -16.791 66.691 41.451 1.00 41.44 114 ALA A C 1
ATOM 877 O O . ALA A 1 114 ? -15.858 66.820 40.674 1.00 41.44 114 ALA A O 1
ATOM 878 N N . ALA A 1 115 ? -17.951 67.369 41.363 1.00 44.06 115 ALA A N 1
ATOM 879 C CA . ALA A 1 115 ? -18.191 68.714 40.809 1.00 44.06 115 ALA A CA 1
ATOM 880 C C . ALA A 1 115 ? -18.024 68.929 39.284 1.00 44.06 115 ALA A C 1
ATOM 882 O O . ALA A 1 115 ? -17.016 68.593 38.694 1.00 44.06 115 ALA A O 1
ATOM 883 N N . GLY A 1 116 ? -18.942 69.564 38.556 1.00 47.03 116 GLY A N 1
ATOM 884 C CA . GLY A 1 116 ? -20.189 70.224 38.907 1.00 47.03 116 GLY A CA 1
ATOM 885 C C . GLY A 1 116 ? -20.842 70.841 37.659 1.00 47.03 116 GLY A C 1
ATOM 886 O O . GLY A 1 116 ? -20.215 70.961 36.614 1.00 47.03 116 GLY A O 1
ATOM 887 N N . HIS A 1 117 ? -22.108 71.226 37.831 1.00 51.91 117 HIS A N 1
ATOM 888 C CA . HIS A 1 117 ? -22.839 72.298 37.141 1.00 51.91 117 HIS A CA 1
ATOM 889 C C . HIS A 1 117 ? -22.890 72.340 35.597 1.00 51.91 117 HIS A C 1
ATOM 891 O O . HIS A 1 117 ? -22.002 72.849 34.921 1.00 51.91 117 HIS A O 1
ATOM 897 N N . ALA A 1 118 ? -24.062 71.967 35.069 1.00 54.25 118 ALA A N 1
ATOM 898 C CA . ALA A 1 118 ? -24.640 72.589 33.874 1.00 54.25 118 ALA A CA 1
ATOM 899 C C . ALA A 1 118 ? -25.010 74.062 34.170 1.00 54.25 118 ALA A C 1
ATOM 901 O O . ALA A 1 118 ? -25.213 74.415 35.337 1.00 54.25 118 ALA A O 1
ATOM 902 N N . PRO A 1 119 ? -25.171 74.916 33.143 1.00 58.91 119 PRO A N 1
ATOM 903 C CA . PRO A 1 119 ? -26.544 75.106 32.671 1.00 58.91 119 PRO A CA 1
ATOM 904 C C . PRO A 1 119 ? -26.731 75.277 31.149 1.00 58.91 119 PRO A C 1
ATOM 906 O O . PRO A 1 119 ? -25.960 75.920 30.446 1.00 58.91 119 PRO A O 1
ATOM 909 N N . ALA A 1 120 ? -27.835 74.672 30.707 1.00 54.09 120 ALA A N 1
ATOM 910 C CA . ALA A 1 120 ? -28.841 75.074 29.719 1.00 54.09 120 ALA A CA 1
ATOM 911 C C . ALA A 1 120 ? -28.609 76.264 28.747 1.00 54.09 120 ALA A C 1
ATOM 913 O O . ALA A 1 120 ? -28.544 77.408 29.176 1.00 54.09 120 ALA A O 1
ATOM 914 N N . HIS A 1 121 ? -28.682 75.924 27.444 1.00 62.44 121 HIS A N 1
ATOM 915 C CA . HIS A 1 121 ? -29.552 76.433 26.345 1.00 62.44 121 HIS A CA 1
ATOM 916 C C . HIS A 1 121 ? -29.719 77.959 26.070 1.00 62.44 121 HIS A C 1
ATOM 918 O O . HIS A 1 121 ? -29.298 78.807 26.839 1.00 62.44 121 HIS A O 1
ATOM 924 N 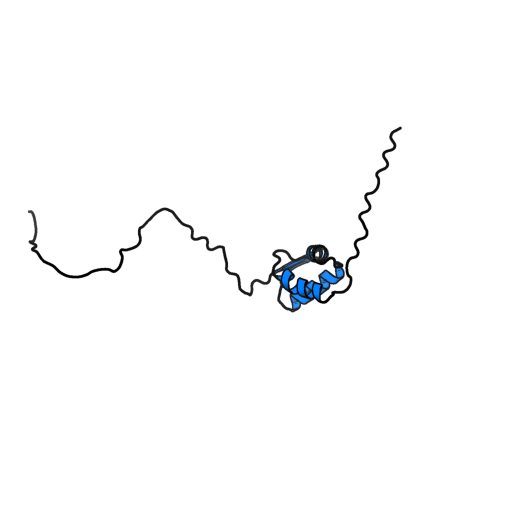N . PRO A 1 122 ? -30.423 78.350 24.986 1.00 57.25 122 PRO A N 1
ATOM 925 C CA . PRO A 1 122 ? -30.010 78.352 23.582 1.00 57.25 122 PRO A CA 1
ATOM 926 C C . PRO A 1 122 ? -29.958 79.788 23.006 1.00 57.25 122 PRO A C 1
ATOM 928 O O . PRO A 1 122 ? -30.658 80.687 23.465 1.00 57.25 122 PRO A O 1
ATOM 931 N N . ARG A 1 123 ? -29.150 80.011 21.962 1.00 53.47 123 ARG A N 1
ATOM 932 C CA . ARG A 1 123 ? -29.119 81.293 21.237 1.00 53.47 123 ARG A CA 1
ATOM 933 C C . ARG A 1 123 ? -30.326 81.425 20.302 1.00 53.47 123 ARG A C 1
ATOM 935 O O . ARG A 1 123 ? -30.525 80.562 19.450 1.00 53.47 123 ARG A O 1
ATOM 942 N N . SER A 1 124 ? -31.070 82.517 20.463 1.00 60.00 124 SER A N 1
ATOM 943 C CA . SER A 1 124 ? -31.777 83.226 19.386 1.00 60.00 124 SER A CA 1
ATOM 944 C C . SER A 1 124 ? -30.797 84.077 18.589 1.00 60.00 124 SER A C 1
ATOM 946 O O . SER A 1 124 ? -29.953 84.719 19.261 1.00 60.00 124 SER A O 1
#

pLDDT: mean 75.54, std 20.06, range [40.53, 96.44]

Radius of gyration: 33.71 Å; chains: 1; bounding box: 70×95×79 Å

Organism: Chrysemys picta bellii (NCBI:txid8478)

Foldseek 3Di:
DDDDDPPPPPDDDQDADADDDPVLLVVCLVVVQVDQKQWLVVSCVVSSHDSVVSVVSVVVCVVVVQWAWDDDDPVITIIGGRPPDDDPPDDPPPPPPVDDDDDDDDDDDDDDDDDDDDDDDDDD

Sequence (124 aa):
MTGTQSQGKVRDKLNNLVLFDKATYDQLCKEGPNDKLITPAVVSERLRVRGSLARAALQELLSKGLIKRVSKHRAQVIYTRNTKSGDRNTRGLPIHDPGSLEPAVPWEAGPSSAAGHAPAHPRS